Protein AF-A0A060BU99-F1 (afdb_monomer_lite)

Radius of gyration: 13.22 Å; chains: 1; bounding box: 29×26×36 Å

Sequence (83 aa):
MGGYGALKLGLCGDGRFSRVAALSGAVDIARDHDNADPENAAFFRSIFGTDKEATGTFDDLMTAAETLSAEKRPKVYMWCGTE

Structure (mmCIF, N/CA/C/O backbone):
data_AF-A0A060BU99-F1
#
_entry.id   AF-A0A060BU99-F1
#
loop_
_atom_site.group_PDB
_atom_site.id
_atom_site.type_symbol
_atom_site.label_atom_id
_atom_site.label_alt_id
_atom_site.label_comp_id
_atom_site.label_asym_id
_atom_site.label_entity_id
_atom_site.label_seq_id
_atom_site.pdbx_PDB_ins_code
_atom_site.Cartn_x
_atom_site.Cartn_y
_atom_site.Cartn_z
_atom_site.occupancy
_atom_site.B_iso_or_equiv
_atom_site.auth_seq_id
_atom_site.auth_comp_id
_atom_site.auth_asym_id
_atom_site.auth_atom_id
_atom_site.pdbx_PDB_model_num
ATOM 1 N N . MET A 1 1 ? -4.613 -0.101 -10.308 1.00 80.94 1 MET A N 1
ATOM 2 C CA . MET A 1 1 ? -4.084 0.505 -9.059 1.00 80.94 1 MET A CA 1
ATOM 3 C C . MET A 1 1 ? -5.128 0.889 -7.995 1.00 80.94 1 MET A C 1
ATOM 5 O O . MET A 1 1 ? -4.728 1.334 -6.926 1.00 80.94 1 MET A O 1
ATOM 9 N N . GLY A 1 2 ? -6.442 0.696 -8.193 1.00 93.69 2 GLY A N 1
ATOM 10 C CA . GLY A 1 2 ? -7.438 1.089 -7.175 1.00 93.69 2 GLY A CA 1
ATOM 11 C C . GLY A 1 2 ? -7.262 0.402 -5.810 1.00 93.69 2 GLY A C 1
ATOM 12 O O . GLY A 1 2 ? -7.390 1.056 -4.780 1.00 93.69 2 GLY A O 1
ATOM 13 N N . GLY A 1 3 ? -6.891 -0.886 -5.797 1.00 96.06 3 GLY A N 1
ATOM 14 C CA . GLY A 1 3 ? -6.657 -1.636 -4.556 1.00 96.06 3 GLY A CA 1
ATOM 15 C C . GLY A 1 3 ? -5.506 -1.091 -3.701 1.00 96.06 3 GLY A C 1
ATOM 16 O O . GLY A 1 3 ? -5.670 -0.963 -2.491 1.00 96.06 3 GLY A O 1
ATOM 17 N N . TYR A 1 4 ? -4.391 -0.690 -4.327 1.00 95.62 4 TYR A N 1
ATOM 18 C CA . TYR A 1 4 ? -3.271 -0.029 -3.639 1.00 95.62 4 TYR A CA 1
ATOM 19 C C . TYR A 1 4 ? -3.732 1.259 -2.953 1.00 95.62 4 TYR A C 1
ATOM 21 O O . TYR A 1 4 ? -3.550 1.437 -1.752 1.00 95.62 4 TYR A O 1
ATOM 29 N N . GLY A 1 5 ? -4.404 2.136 -3.707 1.00 96.12 5 GLY A N 1
ATOM 30 C CA . GLY A 1 5 ? -4.890 3.411 -3.183 1.00 96.12 5 GLY A CA 1
ATOM 31 C C . GLY A 1 5 ? -5.902 3.238 -2.050 1.00 96.12 5 GLY A C 1
ATOM 32 O O . GLY A 1 5 ? -5.839 3.967 -1.064 1.00 96.12 5 GLY A O 1
ATOM 33 N N . ALA A 1 6 ? -6.797 2.250 -2.147 1.00 97.19 6 ALA A N 1
ATOM 34 C CA . ALA A 1 6 ? -7.751 1.938 -1.085 1.00 97.19 6 ALA A CA 1
ATOM 35 C C . ALA A 1 6 ? -7.042 1.520 0.213 1.00 97.19 6 ALA A C 1
ATOM 37 O O . ALA A 1 6 ? -7.386 2.018 1.284 1.00 97.19 6 ALA A O 1
ATOM 38 N N . LEU A 1 7 ? -6.026 0.657 0.121 1.00 97.06 7 LEU A N 1
ATOM 39 C CA . LEU A 1 7 ? -5.221 0.261 1.277 1.00 97.06 7 LEU A CA 1
ATOM 40 C C . LEU A 1 7 ? -4.434 1.442 1.839 1.00 97.06 7 LEU A C 1
ATOM 42 O O . LEU A 1 7 ? -4.497 1.676 3.041 1.00 97.06 7 LEU A O 1
ATOM 46 N N . LYS A 1 8 ? -3.787 2.244 0.988 1.00 95.88 8 LYS A N 1
ATOM 47 C CA . LYS A 1 8 ? -3.055 3.446 1.406 1.00 95.88 8 LYS A CA 1
ATOM 48 C C . LYS A 1 8 ? -3.953 4.429 2.156 1.00 95.88 8 LYS A C 1
ATOM 50 O O . LYS A 1 8 ? -3.591 4.920 3.220 1.00 95.88 8 LYS A O 1
ATOM 55 N N . LEU A 1 9 ? -5.154 4.688 1.638 1.00 96.00 9 LEU A N 1
ATOM 56 C CA . LEU A 1 9 ? -6.140 5.541 2.301 1.00 96.00 9 LEU A CA 1
ATOM 57 C C . LEU A 1 9 ? -6.604 4.958 3.636 1.00 96.00 9 LEU A C 1
ATOM 59 O O . LEU A 1 9 ? -6.800 5.714 4.578 1.00 96.00 9 LEU A O 1
ATOM 63 N N . GLY A 1 10 ? -6.780 3.641 3.739 1.00 96.69 10 GLY A N 1
ATOM 64 C CA . GLY A 1 10 ? -7.154 2.990 4.994 1.00 96.69 10 GLY A CA 1
ATOM 65 C C . GLY A 1 10 ? -6.050 3.041 6.045 1.00 96.69 10 GLY A C 1
ATOM 66 O O . GLY A 1 10 ? -6.310 3.399 7.190 1.00 96.69 10 GLY A O 1
ATOM 67 N N . LEU A 1 11 ? -4.824 2.698 5.649 1.00 95.81 11 LEU A N 1
ATOM 68 C CA . LEU A 1 11 ? -3.688 2.554 6.555 1.00 95.81 11 LEU A CA 1
ATOM 69 C C . LEU A 1 11 ? -3.104 3.907 6.971 1.00 95.81 11 LEU A C 1
ATOM 71 O O . LEU A 1 11 ? -2.810 4.128 8.141 1.00 95.81 11 LEU A O 1
ATOM 75 N N . CYS A 1 12 ? -3.016 4.846 6.032 1.00 94.12 12 CYS A N 1
ATOM 76 C CA . CYS A 1 12 ? -2.440 6.170 6.257 1.00 94.12 12 CYS A CA 1
ATOM 77 C C . CYS A 1 12 ? -3.513 7.256 6.473 1.00 94.12 12 CYS A C 1
ATOM 79 O O . CYS A 1 12 ? -3.221 8.451 6.547 1.00 94.12 12 CYS A O 1
ATOM 81 N N . GLY A 1 13 ? -4.786 6.858 6.546 1.00 93.50 13 GLY A N 1
ATOM 82 C CA . GLY A 1 13 ? -5.936 7.754 6.642 1.00 93.50 13 GLY A CA 1
ATOM 83 C C . GLY A 1 13 ? -6.263 8.255 8.039 1.00 93.50 13 GLY A C 1
ATOM 84 O O . GLY A 1 13 ? -7.286 8.917 8.180 1.00 93.50 13 GLY A O 1
ATOM 85 N N . ASP A 1 14 ? -5.459 7.946 9.054 1.00 92.50 14 ASP A N 1
ATOM 86 C CA . ASP A 1 14 ? -5.700 8.337 10.450 1.00 92.50 14 ASP A CA 1
ATOM 87 C C . ASP A 1 14 ? -7.097 7.932 10.973 1.00 92.50 14 ASP A C 1
ATOM 89 O O . ASP A 1 14 ? -7.796 8.698 11.628 1.00 92.50 14 ASP A O 1
ATOM 93 N N . GLY A 1 15 ? -7.556 6.727 10.618 1.00 93.25 15 GLY A N 1
ATOM 94 C CA . GLY A 1 15 ? -8.864 6.208 11.041 1.00 93.25 15 GLY A CA 1
ATOM 95 C C . GLY A 1 15 ? -10.078 6.789 10.300 1.00 93.25 15 GLY A C 1
ATOM 96 O O . GLY A 1 15 ? -11.212 6.465 10.649 1.00 93.25 15 GLY A O 1
ATOM 97 N N . ARG A 1 16 ? -9.884 7.597 9.243 1.00 96.19 16 ARG A N 1
ATOM 98 C CA . ARG A 1 16 ? -10.984 8.132 8.406 1.00 96.19 16 ARG A CA 1
ATOM 99 C C . ARG A 1 16 ? -11.837 7.048 7.741 1.00 96.19 16 ARG A C 1
ATOM 101 O O . ARG A 1 16 ? -13.012 7.277 7.464 1.00 96.19 16 ARG A O 1
ATOM 108 N N . PHE A 1 17 ? -11.257 5.880 7.477 1.00 97.06 17 PHE A N 1
ATOM 109 C CA . PHE A 1 17 ? -11.935 4.761 6.833 1.00 97.06 17 PHE A CA 1
ATOM 110 C C . PHE A 1 17 ? -12.022 3.586 7.802 1.00 97.06 17 PHE A C 1
ATOM 112 O O . PHE A 1 17 ? -11.008 3.076 8.259 1.00 97.06 17 PHE A O 1
ATOM 119 N N . SER A 1 18 ? -13.239 3.122 8.091 1.00 96.50 18 SER A N 1
ATOM 120 C CA . SER A 1 18 ? -13.451 1.960 8.970 1.00 96.50 18 SER A CA 1
ATOM 121 C C . SER A 1 18 ? -13.275 0.617 8.253 1.00 96.50 18 SER A C 1
ATOM 123 O O . SER A 1 18 ? -13.103 -0.420 8.899 1.00 96.50 18 SER A O 1
ATOM 125 N N . ARG A 1 19 ? -13.361 0.611 6.917 1.00 98.12 19 ARG A N 1
ATOM 126 C CA . ARG A 1 19 ? -13.248 -0.578 6.068 1.00 98.12 19 ARG A CA 1
ATOM 127 C C . ARG A 1 19 ? -12.628 -0.217 4.728 1.00 98.12 19 ARG A C 1
ATOM 129 O O . ARG A 1 19 ? -12.929 0.847 4.190 1.00 98.12 19 ARG A O 1
ATOM 136 N N . VAL A 1 20 ? -11.839 -1.129 4.178 1.00 98.06 20 VAL A N 1
ATOM 137 C CA . VAL A 1 20 ? -11.250 -1.010 2.841 1.00 98.06 20 VAL A CA 1
ATOM 138 C C . VAL A 1 20 ? -11.288 -2.353 2.123 1.00 98.06 20 VAL A C 1
ATOM 140 O O . VAL A 1 20 ? -11.195 -3.409 2.752 1.00 98.06 20 VAL A O 1
ATOM 143 N N . ALA A 1 21 ? -11.435 -2.306 0.802 1.00 97.94 21 ALA A N 1
ATOM 144 C CA . ALA A 1 21 ? -11.388 -3.478 -0.056 1.00 97.94 21 ALA A CA 1
ATOM 145 C C . ALA A 1 21 ? -10.367 -3.256 -1.174 1.00 97.94 21 ALA A C 1
ATOM 147 O O . ALA A 1 21 ? -10.397 -2.222 -1.842 1.00 97.94 21 ALA A O 1
ATOM 148 N N . ALA A 1 22 ? -9.487 -4.231 -1.382 1.00 97.62 22 ALA A N 1
ATOM 149 C CA . ALA A 1 22 ? -8.547 -4.257 -2.491 1.00 97.62 22 ALA A CA 1
ATOM 150 C C . ALA A 1 22 ? -8.841 -5.466 -3.379 1.00 97.62 22 ALA A C 1
ATOM 152 O O . ALA A 1 22 ? -8.757 -6.610 -2.935 1.00 97.62 22 ALA A O 1
ATOM 153 N N . LEU A 1 23 ? -9.194 -5.193 -4.634 1.00 96.06 23 LEU A N 1
ATOM 154 C CA . LEU A 1 23 ? -9.456 -6.203 -5.654 1.00 96.06 23 LEU A CA 1
ATOM 155 C C . LEU A 1 23 ? -8.345 -6.108 -6.699 1.00 96.06 23 LEU A C 1
ATOM 157 O O . LEU A 1 23 ? -8.159 -5.035 -7.280 1.00 96.06 23 LEU A O 1
ATOM 161 N N . SER A 1 24 ? -7.584 -7.190 -6.871 1.00 94.31 24 SER A N 1
ATOM 162 C CA . SER A 1 24 ? -6.422 -7.259 -7.773 1.00 94.31 24 SER A CA 1
ATOM 163 C C . SER A 1 24 ? -5.454 -6.081 -7.565 1.00 94.31 24 SER A C 1
ATOM 165 O O . SER A 1 24 ? -5.118 -5.334 -8.486 1.00 94.31 24 SER A O 1
ATOM 167 N N . GLY A 1 25 ? -5.093 -5.834 -6.301 1.00 92.06 25 GLY A N 1
ATOM 168 C CA . GLY A 1 25 ? -4.239 -4.716 -5.903 1.00 92.06 25 GLY A CA 1
ATOM 169 C C . GLY A 1 25 ? -2.747 -5.013 -6.074 1.00 92.06 25 GLY A C 1
ATOM 170 O O . GLY A 1 25 ? -2.280 -6.066 -5.656 1.00 92.06 25 GLY A O 1
ATOM 171 N N . ALA A 1 26 ? -2.003 -4.045 -6.609 1.00 90.81 26 ALA A N 1
ATOM 172 C CA . ALA A 1 26 ? -0.540 -4.004 -6.568 1.00 90.81 26 ALA A CA 1
ATOM 173 C C . ALA A 1 26 ? -0.100 -3.500 -5.181 1.00 90.81 26 ALA A C 1
ATOM 175 O O . ALA A 1 26 ? -0.078 -2.296 -4.947 1.00 90.81 26 ALA A O 1
ATOM 176 N N . VAL A 1 27 ? 0.067 -4.405 -4.211 1.00 91.00 27 VAL A N 1
ATOM 177 C CA . VAL A 1 27 ? 0.191 -4.046 -2.779 1.00 91.00 27 VAL A CA 1
ATOM 178 C C . VAL A 1 27 ? 1.626 -3.972 -2.258 1.00 91.00 27 VAL A C 1
ATOM 180 O O . VAL A 1 27 ? 1.828 -3.529 -1.132 1.00 91.00 27 VAL A O 1
ATOM 183 N N . ASP A 1 28 ? 2.601 -4.394 -3.059 1.00 89.50 28 ASP A N 1
ATOM 184 C CA . ASP A 1 28 ? 4.015 -4.467 -2.690 1.00 89.50 28 ASP A CA 1
ATOM 185 C C . ASP A 1 28 ? 4.841 -3.699 -3.725 1.00 89.50 28 ASP A C 1
ATOM 187 O O . ASP A 1 28 ? 5.352 -4.260 -4.693 1.00 89.50 28 ASP A O 1
ATOM 191 N N . ILE A 1 29 ? 4.901 -2.380 -3.537 1.00 86.19 29 ILE A N 1
ATOM 192 C CA . ILE A 1 29 ? 5.533 -1.473 -4.500 1.00 86.19 29 ILE A CA 1
ATOM 193 C C . ILE A 1 29 ? 7.050 -1.657 -4.591 1.00 86.19 29 ILE A C 1
ATOM 195 O O . ILE A 1 29 ? 7.615 -1.391 -5.649 1.00 86.19 29 ILE A O 1
ATOM 199 N N . ALA A 1 30 ? 7.695 -2.120 -3.515 1.00 80.75 30 ALA A N 1
ATOM 200 C CA . ALA A 1 30 ? 9.126 -2.403 -3.493 1.00 80.75 30 ALA A CA 1
ATOM 201 C C . ALA A 1 30 ? 9.429 -3.561 -4.451 1.00 80.75 30 ALA A C 1
ATOM 203 O O . ALA A 1 30 ? 10.201 -3.440 -5.404 1.00 80.75 30 ALA A O 1
ATOM 204 N N . ARG A 1 31 ? 8.676 -4.656 -4.298 1.00 82.38 31 ARG A N 1
ATOM 205 C CA . ARG A 1 31 ? 8.748 -5.803 -5.204 1.00 82.38 31 ARG A CA 1
ATOM 206 C C . ARG A 1 31 ? 8.340 -5.452 -6.636 1.00 82.38 31 ARG A C 1
ATOM 208 O O . ARG A 1 31 ? 8.911 -6.000 -7.580 1.00 82.38 31 ARG A O 1
ATOM 215 N N . ASP A 1 32 ? 7.351 -4.584 -6.824 1.00 84.62 32 ASP A N 1
ATOM 216 C CA . ASP A 1 32 ? 6.918 -4.171 -8.162 1.00 84.62 32 ASP A CA 1
ATOM 217 C C . ASP A 1 32 ? 7.988 -3.310 -8.863 1.00 84.62 32 ASP A C 1
ATOM 219 O O . ASP A 1 32 ? 8.173 -3.444 -10.072 1.00 84.62 32 ASP A O 1
ATOM 223 N N . HIS A 1 33 ? 8.748 -2.494 -8.120 1.00 80.00 33 HIS A N 1
ATOM 224 C CA . HIS A 1 33 ? 9.880 -1.731 -8.654 1.00 80.00 33 HIS A CA 1
ATOM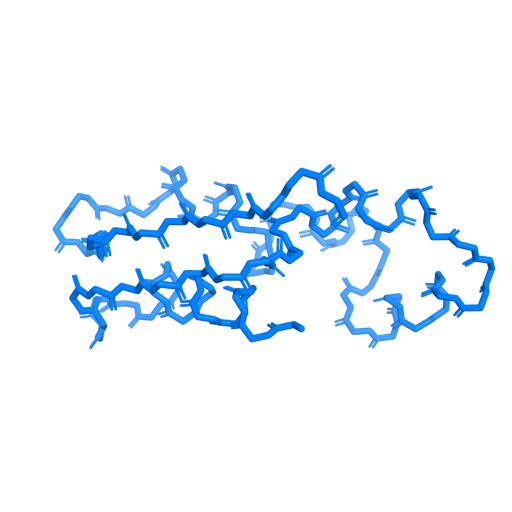 225 C C . HIS A 1 33 ? 11.018 -2.653 -9.131 1.00 80.00 33 HIS A C 1
ATOM 227 O O . HIS A 1 33 ? 11.588 -2.416 -10.196 1.00 80.00 33 HIS A O 1
ATOM 233 N N . ASP A 1 34 ? 11.323 -3.720 -8.388 1.00 80.06 34 ASP A N 1
ATOM 234 C CA . ASP A 1 34 ? 12.378 -4.682 -8.747 1.00 80.06 34 ASP A CA 1
ATOM 235 C C . ASP A 1 34 ? 12.036 -5.554 -9.963 1.00 80.06 34 ASP A C 1
ATOM 237 O O . ASP A 1 34 ? 12.927 -5.960 -10.710 1.00 80.06 34 ASP A O 1
AT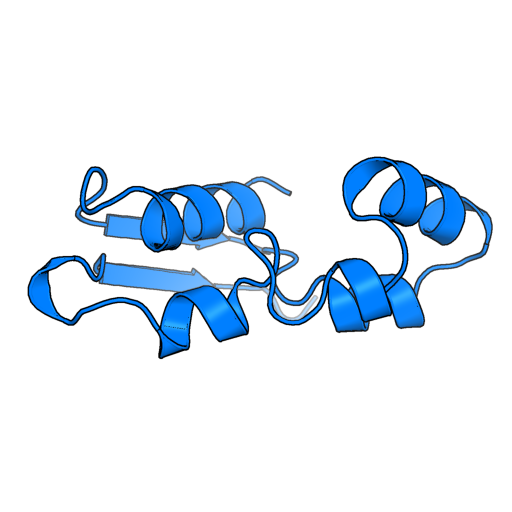OM 241 N N . ASN A 1 35 ? 10.749 -5.840 -10.177 1.00 84.06 35 ASN A N 1
ATOM 242 C CA . ASN A 1 35 ? 10.282 -6.683 -11.282 1.00 84.06 35 ASN A CA 1
ATOM 243 C C . ASN A 1 35 ? 9.875 -5.895 -12.535 1.00 84.06 35 ASN A C 1
ATOM 245 O O . ASN A 1 35 ? 9.480 -6.500 -13.535 1.00 84.06 35 ASN A O 1
ATOM 249 N N . ALA A 1 36 ? 9.932 -4.563 -12.493 1.00 83.56 36 ALA A N 1
ATOM 250 C CA . ALA A 1 36 ? 9.516 -3.724 -13.603 1.00 83.56 36 ALA A CA 1
ATOM 251 C C . ALA A 1 36 ? 10.492 -3.825 -14.787 1.00 83.56 36 ALA A C 1
ATOM 253 O O . ALA A 1 36 ? 11.713 -3.753 -14.631 1.00 83.56 36 ALA A O 1
ATOM 254 N N . ASP A 1 37 ? 9.946 -3.925 -16.001 1.00 88.62 37 ASP A N 1
ATOM 255 C CA . ASP A 1 37 ? 10.729 -3.679 -17.213 1.00 88.62 37 ASP A CA 1
ATOM 256 C C . ASP A 1 37 ? 11.257 -2.225 -17.242 1.00 88.62 37 ASP A C 1
ATOM 258 O O . ASP A 1 37 ? 10.793 -1.378 -16.473 1.00 88.62 37 ASP A O 1
ATOM 262 N N . PRO A 1 38 ? 12.229 -1.886 -18.110 1.00 84.31 38 PRO A N 1
ATOM 263 C CA . PRO A 1 38 ? 12.850 -0.562 -18.096 1.00 84.31 38 PRO A CA 1
ATOM 264 C C . PRO A 1 38 ? 11.879 0.619 -18.272 1.00 84.31 38 PRO A C 1
ATOM 266 O O . PRO A 1 38 ? 12.134 1.695 -17.728 1.00 84.31 38 PRO A O 1
ATOM 269 N N . GLU A 1 39 ? 10.785 0.440 -19.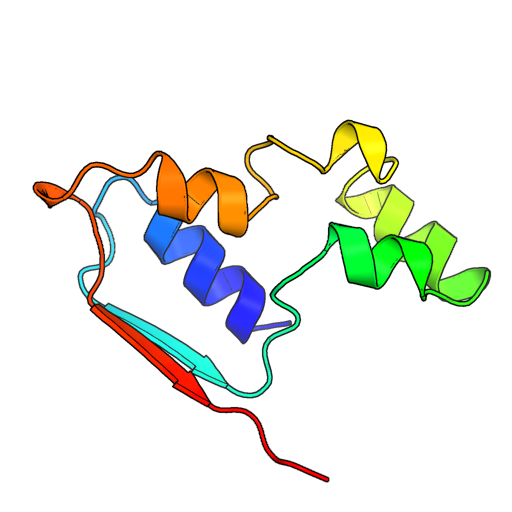017 1.00 81.88 39 GLU A N 1
ATOM 270 C CA . GLU A 1 39 ? 9.781 1.486 -19.242 1.00 81.88 39 GLU A CA 1
ATOM 271 C C . GLU A 1 39 ? 8.931 1.691 -17.981 1.00 81.88 39 GLU A C 1
ATOM 273 O O . GLU A 1 39 ? 8.791 2.812 -17.481 1.00 81.88 39 GLU A O 1
ATOM 278 N N . ASN A 1 40 ? 8.453 0.594 -17.397 1.00 83.56 40 ASN A N 1
ATOM 279 C CA . ASN A 1 40 ? 7.702 0.601 -16.149 1.00 83.56 40 ASN A CA 1
ATOM 280 C C . ASN A 1 40 ? 8.561 1.073 -14.966 1.00 83.56 40 ASN A C 1
ATOM 282 O O . ASN A 1 40 ? 8.074 1.814 -14.114 1.00 83.56 40 ASN A O 1
ATOM 286 N N . ALA A 1 41 ? 9.852 0.744 -14.931 1.00 84.94 41 ALA A N 1
ATOM 287 C CA . ALA A 1 41 ? 10.767 1.176 -13.878 1.00 84.94 41 ALA A CA 1
ATOM 288 C C . ALA A 1 41 ? 10.910 2.706 -13.833 1.00 84.94 41 ALA A C 1
ATOM 290 O O . ALA A 1 41 ? 10.952 3.299 -12.752 1.00 84.94 41 ALA A O 1
ATOM 291 N N . ALA A 1 42 ? 10.944 3.372 -14.994 1.00 88.12 42 ALA A N 1
ATOM 292 C CA . ALA A 1 42 ? 10.961 4.832 -15.061 1.00 88.12 42 ALA A CA 1
ATOM 293 C C . ALA A 1 42 ? 9.647 5.439 -14.540 1.00 88.12 42 ALA A C 1
ATOM 295 O O . ALA A 1 42 ? 9.671 6.426 -13.799 1.00 88.12 42 ALA A O 1
ATOM 296 N N . PHE A 1 43 ? 8.510 4.823 -14.875 1.00 87.56 43 PHE A N 1
ATOM 297 C CA . PHE A 1 43 ? 7.200 5.227 -14.370 1.00 87.56 43 PHE A CA 1
ATOM 298 C C . PHE A 1 43 ? 7.103 5.086 -12.844 1.00 87.56 43 PHE A C 1
ATOM 300 O O . PHE A 1 43 ? 6.809 6.074 -12.167 1.00 87.56 43 PHE A O 1
ATOM 307 N N . PHE A 1 44 ? 7.419 3.914 -12.283 1.00 86.88 44 PH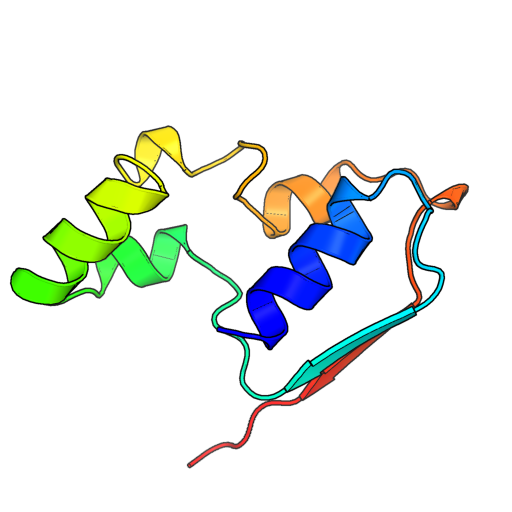E A N 1
ATOM 308 C CA . PHE A 1 44 ? 7.413 3.692 -10.832 1.00 86.88 44 PHE A CA 1
ATOM 309 C C . PHE A 1 44 ? 8.344 4.670 -10.115 1.00 86.88 44 PHE A C 1
ATOM 311 O O . PHE A 1 44 ? 7.935 5.294 -9.136 1.00 86.88 44 PHE A O 1
ATOM 318 N N . ARG A 1 45 ? 9.545 4.900 -10.660 1.00 87.62 45 ARG A N 1
ATOM 319 C CA . ARG A 1 45 ? 10.497 5.864 -10.100 1.00 87.62 45 ARG A CA 1
ATOM 320 C C . ARG A 1 45 ? 9.972 7.295 -10.080 1.00 87.62 45 ARG A C 1
ATOM 322 O O . ARG A 1 45 ? 10.272 8.035 -9.149 1.00 87.62 45 ARG A O 1
ATOM 329 N N . SER A 1 46 ? 9.179 7.692 -11.073 1.00 89.50 46 SER A N 1
ATOM 330 C CA . SER A 1 46 ? 8.580 9.032 -11.107 1.00 89.50 46 SER A CA 1
ATOM 331 C C . SER A 1 46 ? 7.527 9.261 -10.012 1.00 89.50 46 SER A C 1
ATOM 333 O O . SER A 1 46 ? 7.280 10.408 -9.647 1.00 89.50 46 SER A O 1
ATOM 335 N N . ILE A 1 47 ? 6.923 8.188 -9.486 1.00 89.06 47 ILE A N 1
ATOM 336 C CA . ILE A 1 47 ? 5.863 8.245 -8.468 1.00 89.06 47 ILE A CA 1
ATOM 337 C C . ILE A 1 47 ? 6.423 7.994 -7.066 1.00 89.06 47 ILE A C 1
ATOM 339 O O . ILE A 1 47 ? 6.096 8.734 -6.142 1.00 89.06 47 ILE A O 1
ATOM 343 N N . PHE A 1 48 ? 7.250 6.959 -6.911 1.00 88.19 48 PHE A N 1
ATOM 344 C CA . PHE A 1 48 ? 7.693 6.442 -5.612 1.00 88.19 48 PHE A CA 1
ATOM 345 C C . PHE A 1 48 ? 9.175 6.709 -5.315 1.00 88.19 48 PHE A C 1
ATOM 347 O O . PHE A 1 48 ? 9.641 6.404 -4.222 1.00 88.19 48 PHE A O 1
ATOM 354 N N . GLY A 1 49 ? 9.925 7.277 -6.264 1.00 87.00 49 GLY A N 1
ATOM 355 C CA . GLY A 1 49 ? 11.382 7.341 -6.173 1.00 87.00 49 GLY A CA 1
ATOM 356 C C . GLY A 1 49 ? 12.024 5.971 -6.399 1.00 87.00 49 GLY A C 1
ATOM 357 O O . GLY A 1 49 ? 11.456 5.083 -7.030 1.00 87.00 49 GLY A O 1
ATOM 358 N N . THR A 1 50 ? 13.253 5.797 -5.936 1.00 83.06 50 THR A N 1
ATOM 359 C CA . THR A 1 50 ? 13.924 4.492 -5.947 1.00 83.06 50 THR A CA 1
ATOM 360 C C . THR A 1 50 ? 13.298 3.532 -4.937 1.00 83.06 50 THR A C 1
ATOM 362 O O . THR A 1 50 ? 12.731 3.964 -3.942 1.00 83.06 50 THR A O 1
ATOM 365 N N . ASP A 1 51 ? 13.468 2.224 -5.130 1.00 74.31 51 ASP A N 1
ATOM 366 C CA . ASP A 1 51 ? 13.021 1.204 -4.165 1.00 74.31 51 ASP A CA 1
ATOM 367 C C . ASP A 1 51 ? 13.464 1.495 -2.710 1.00 74.31 51 ASP A C 1
ATOM 369 O O . ASP A 1 51 ? 12.669 1.480 -1.765 1.00 74.31 51 ASP A O 1
ATOM 373 N N . LYS A 1 52 ? 14.727 1.905 -2.536 1.00 76.69 52 LYS A N 1
ATOM 374 C CA . LYS A 1 52 ? 15.270 2.326 -1.236 1.00 76.69 52 LYS A CA 1
ATOM 375 C C . LYS A 1 52 ? 14.556 3.552 -0.652 1.00 76.69 52 LYS A C 1
ATOM 377 O O . LYS A 1 52 ? 14.492 3.688 0.566 1.00 76.69 52 LYS A O 1
ATOM 382 N N . GLU A 1 53 ? 14.088 4.462 -1.500 1.00 78.12 53 GLU A N 1
ATOM 383 C CA . GLU A 1 53 ? 13.317 5.640 -1.089 1.00 78.12 53 GLU A CA 1
ATOM 384 C C . GLU A 1 53 ? 11.842 5.315 -0.847 1.00 78.12 53 GLU A C 1
ATOM 386 O O . GLU A 1 53 ? 11.203 6.050 -0.108 1.00 78.12 53 GLU A O 1
ATOM 391 N N . ALA A 1 54 ? 11.306 4.242 -1.430 1.00 77.56 54 ALA A N 1
ATOM 392 C CA . ALA A 1 54 ? 9.922 3.822 -1.247 1.00 77.56 54 ALA A CA 1
ATOM 393 C C . ALA A 1 54 ? 9.732 2.967 0.020 1.00 77.56 54 ALA A C 1
ATOM 395 O O . ALA A 1 54 ? 8.728 3.115 0.722 1.00 77.56 54 ALA A O 1
ATOM 396 N N . THR A 1 55 ? 10.703 2.112 0.349 1.00 80.94 55 THR A N 1
ATOM 397 C CA . THR A 1 55 ? 10.659 1.207 1.511 1.00 80.94 55 THR A CA 1
ATOM 398 C C . THR A 1 55 ? 10.656 1.971 2.839 1.00 80.94 55 THR A C 1
ATOM 400 O O . THR A 1 55 ? 11.444 2.894 3.046 1.00 80.94 55 THR A O 1
ATOM 403 N N . GLY A 1 56 ? 9.791 1.578 3.779 1.00 79.44 56 GLY A N 1
ATOM 404 C CA . GLY A 1 56 ? 9.702 2.211 5.099 1.00 79.44 56 GLY A CA 1
ATOM 405 C C . GLY A 1 56 ? 9.026 3.585 5.104 1.00 79.44 56 GLY A C 1
ATOM 406 O O . GLY A 1 56 ? 9.059 4.282 6.120 1.00 79.44 56 GLY A O 1
ATOM 407 N N . THR A 1 57 ? 8.436 4.005 3.983 1.00 82.31 57 THR A N 1
ATOM 408 C CA . THR A 1 57 ? 7.822 5.331 3.837 1.00 82.31 57 THR A CA 1
ATOM 409 C C . THR A 1 57 ? 6.298 5.292 3.874 1.00 82.31 57 THR A C 1
ATOM 411 O O . THR A 1 57 ? 5.674 4.259 4.087 1.00 82.31 57 THR A O 1
ATOM 414 N N . PHE A 1 58 ? 5.681 6.453 3.645 1.00 83.88 58 PHE A N 1
ATOM 415 C CA . PHE A 1 58 ? 4.233 6.613 3.528 1.00 83.88 58 PHE A CA 1
ATOM 416 C C . PHE A 1 58 ? 3.603 5.787 2.388 1.00 83.88 58 PHE A C 1
ATOM 418 O O . PHE A 1 58 ? 2.394 5.539 2.404 1.00 83.88 58 PHE A O 1
ATOM 425 N N . ASP A 1 59 ? 4.398 5.397 1.392 1.00 89.62 59 ASP A N 1
ATOM 426 C CA . ASP A 1 59 ? 3.966 4.607 0.239 1.00 89.62 59 ASP A CA 1
ATOM 427 C C . ASP A 1 59 ? 4.113 3.091 0.452 1.00 89.62 59 ASP A C 1
ATOM 429 O O . ASP A 1 59 ? 3.478 2.307 -0.261 1.00 89.62 59 ASP A O 1
ATOM 433 N N . ASP A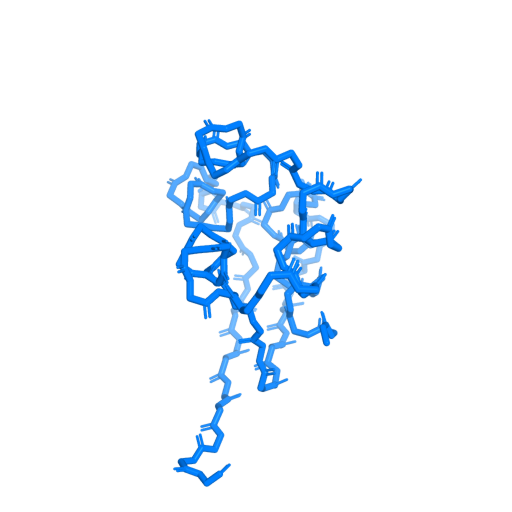 1 60 ? 4.879 2.680 1.462 1.00 91.75 60 ASP A N 1
ATOM 434 C CA . ASP A 1 60 ? 5.056 1.285 1.850 1.00 91.75 60 ASP A CA 1
ATOM 435 C C . ASP A 1 60 ? 3.882 0.812 2.721 1.00 91.75 60 ASP A C 1
ATOM 437 O O . ASP A 1 60 ? 3.774 1.110 3.916 1.00 91.75 60 ASP A O 1
ATOM 441 N N . LEU A 1 61 ? 2.985 0.039 2.105 1.00 94.06 61 LEU A N 1
ATOM 442 C CA . LEU A 1 61 ? 1.799 -0.493 2.772 1.00 94.06 61 LEU A CA 1
ATOM 443 C C . LEU A 1 61 ? 2.129 -1.513 3.868 1.00 94.06 61 LEU A C 1
ATOM 445 O O . LEU A 1 61 ? 1.336 -1.644 4.802 1.00 94.06 61 LEU A O 1
ATOM 449 N N . MET A 1 62 ? 3.261 -2.218 3.781 1.00 92.06 62 MET A N 1
ATOM 450 C CA . MET A 1 62 ? 3.668 -3.190 4.799 1.00 92.06 62 MET A CA 1
ATOM 451 C C . MET A 1 62 ? 4.075 -2.451 6.069 1.00 92.06 62 MET A C 1
ATOM 453 O O . MET A 1 62 ? 3.496 -2.683 7.133 1.00 92.06 62 MET A O 1
ATOM 457 N N . THR A 1 63 ? 4.959 -1.461 5.934 1.00 92.56 63 THR A N 1
ATOM 458 C CA . THR A 1 63 ? 5.348 -0.586 7.049 1.00 92.56 63 THR A CA 1
ATOM 459 C C . THR A 1 63 ? 4.137 0.146 7.633 1.00 92.56 63 THR A C 1
ATOM 461 O O . THR A 1 63 ? 3.976 0.222 8.857 1.00 92.56 63 THR A O 1
ATOM 464 N N . ALA A 1 64 ? 3.228 0.646 6.790 1.00 93.69 64 ALA A N 1
ATOM 465 C CA . ALA A 1 64 ? 2.003 1.294 7.257 1.00 93.69 64 ALA A CA 1
ATOM 466 C C . ALA A 1 64 ? 1.104 0.333 8.059 1.00 93.69 64 ALA A C 1
ATOM 468 O O . ALA A 1 64 ? 0.554 0.719 9.089 1.00 93.69 64 ALA A O 1
ATOM 469 N N . ALA A 1 65 ? 0.968 -0.927 7.634 1.00 93.81 65 ALA A N 1
ATOM 470 C CA . ALA A 1 65 ? 0.171 -1.926 8.345 1.00 93.81 65 ALA A CA 1
ATOM 471 C C . ALA A 1 65 ? 0.777 -2.323 9.703 1.00 93.81 65 ALA A C 1
ATOM 473 O O . ALA A 1 65 ? 0.036 -2.496 10.676 1.00 93.81 65 ALA A O 1
ATOM 474 N N . GLU A 1 66 ? 2.104 -2.439 9.787 1.00 93.12 66 GLU A N 1
ATOM 475 C CA . GLU A 1 66 ? 2.820 -2.794 11.019 1.00 93.12 66 GLU A CA 1
ATOM 476 C C . GLU A 1 66 ? 2.767 -1.679 12.069 1.00 93.12 66 GLU A C 1
ATOM 478 O O . GLU A 1 66 ? 2.556 -1.941 13.256 1.00 93.12 66 GLU A O 1
ATOM 483 N N . THR A 1 67 ? 2.908 -0.428 11.631 1.00 92.00 67 THR A N 1
ATOM 484 C CA . THR A 1 67 ? 2.999 0.742 12.517 1.00 92.00 67 THR A CA 1
ATOM 485 C C . THR A 1 67 ? 1.640 1.306 12.939 1.00 92.00 67 THR A C 1
ATOM 487 O O . THR A 1 67 ? 1.555 2.034 13.932 1.00 92.00 67 THR A O 1
ATOM 490 N N . LEU A 1 68 ? 0.554 0.963 12.236 1.00 93.94 68 LEU A N 1
ATOM 491 C CA . LEU A 1 68 ? -0.779 1.483 12.535 1.00 93.94 68 LEU A CA 1
ATOM 492 C C . LEU A 1 68 ? -1.313 0.966 13.878 1.00 93.94 68 LEU A C 1
ATOM 494 O O . LEU A 1 68 ? -1.383 -0.245 14.124 1.00 93.94 68 LEU A O 1
ATOM 498 N N . SER A 1 69 ? -1.775 1.889 14.727 1.00 95.06 69 SER A N 1
ATOM 499 C CA . SER A 1 69 ? -2.379 1.558 16.019 1.00 95.06 69 SER A CA 1
ATOM 500 C C . SER A 1 69 ? -3.692 0.787 15.857 1.00 95.06 69 SER A C 1
ATOM 502 O O . SER A 1 69 ? -4.477 1.051 14.946 1.00 95.06 69 SER A O 1
ATOM 504 N N . ALA A 1 70 ? -3.961 -0.153 16.768 1.00 93.38 70 ALA A N 1
ATOM 505 C CA . ALA A 1 70 ? -5.122 -1.045 16.682 1.00 93.38 70 ALA A CA 1
ATOM 506 C C . ALA A 1 70 ? -6.467 -0.302 16.576 1.00 93.38 70 ALA A C 1
ATOM 508 O O . ALA A 1 70 ? -7.348 -0.733 15.838 1.00 93.38 70 ALA A O 1
ATOM 509 N N . GLU A 1 71 ? -6.601 0.834 17.260 1.00 94.94 71 GLU A N 1
ATOM 510 C CA . GLU A 1 71 ? -7.804 1.679 17.261 1.00 94.94 71 GLU A CA 1
ATOM 511 C C . GLU A 1 71 ? -8.111 2.303 15.894 1.00 94.94 71 GLU A C 1
ATOM 513 O O . GLU A 1 71 ? -9.267 2.579 15.583 1.00 94.94 71 GLU A O 1
ATOM 518 N N . LYS A 1 72 ? -7.079 2.516 15.069 1.00 94.88 72 LYS A N 1
ATOM 519 C CA . LYS A 1 72 ? -7.183 3.163 13.756 1.00 94.88 72 LYS A CA 1
ATOM 520 C C . LYS A 1 72 ? -7.185 2.162 12.599 1.00 94.88 72 LYS A C 1
ATOM 522 O O . LYS A 1 72 ? -7.314 2.577 11.450 1.00 94.88 72 LYS A O 1
ATOM 527 N N . ARG A 1 73 ? -7.044 0.858 12.876 1.00 95.25 73 ARG A N 1
ATOM 528 C CA . ARG A 1 73 ? -6.982 -0.182 11.839 1.00 95.25 73 ARG A CA 1
ATOM 529 C C . ARG A 1 73 ? -8.345 -0.371 11.162 1.00 95.25 73 ARG A C 1
ATOM 531 O O . ARG A 1 73 ? -9.308 -0.746 11.836 1.00 95.25 73 ARG A O 1
ATOM 538 N N . PRO A 1 74 ? -8.445 -0.191 9.832 1.00 97.19 74 PRO A N 1
ATOM 539 C CA . PRO A 1 74 ? -9.655 -0.546 9.105 1.00 97.19 74 PRO A CA 1
ATOM 540 C C . PRO A 1 74 ? -9.831 -2.068 9.068 1.00 97.19 74 PRO A C 1
ATOM 542 O O . PRO A 1 74 ? -8.860 -2.826 9.089 1.00 97.19 74 PRO A O 1
ATOM 545 N N . LYS A 1 75 ? -11.070 -2.542 8.906 1.00 98.00 75 LYS A N 1
ATOM 546 C CA . LYS A 1 75 ? -11.284 -3.924 8.450 1.00 98.00 75 LYS A CA 1
ATOM 547 C C . LYS A 1 75 ? -10.906 -4.024 6.975 1.00 98.00 75 LYS A C 1
ATOM 549 O O . LYS A 1 75 ? -11.415 -3.256 6.159 1.00 98.00 75 LYS A O 1
ATOM 554 N N . VAL A 1 76 ? -10.047 -4.979 6.646 1.00 97.50 76 VAL A N 1
ATOM 555 C CA . VAL A 1 76 ? -9.506 -5.150 5.296 1.00 97.50 76 VAL A CA 1
ATOM 556 C C . VAL A 1 76 ? -10.113 -6.390 4.643 1.00 97.50 76 VAL A C 1
ATOM 558 O O . VAL A 1 76 ? -10.130 -7.463 5.243 1.00 97.50 76 VAL A O 1
ATOM 561 N N . TYR A 1 77 ? -10.585 -6.244 3.406 1.00 97.94 77 TYR A N 1
ATOM 562 C CA . TYR A 1 77 ? -10.860 -7.357 2.498 1.00 97.94 77 TYR A CA 1
ATOM 563 C C . TYR A 1 77 ? -9.894 -7.284 1.315 1.00 97.94 77 TYR A C 1
ATOM 565 O O . TYR A 1 77 ? -9.827 -6.260 0.636 1.00 97.94 77 TYR A O 1
ATOM 573 N N . MET A 1 78 ? -9.148 -8.356 1.059 1.00 96.81 78 MET A N 1
ATOM 574 C CA . MET A 1 78 ? -8.277 -8.460 -0.112 1.00 96.81 78 MET A CA 1
ATOM 575 C C . MET A 1 78 ? -8.664 -9.687 -0.915 1.00 96.81 78 MET A C 1
ATOM 577 O O . MET A 1 78 ? -8.869 -10.761 -0.350 1.00 96.81 78 MET A O 1
ATOM 581 N N . TRP A 1 79 ? -8.746 -9.525 -2.230 1.00 96.75 79 TRP A N 1
ATOM 582 C CA . TRP A 1 79 ? -8.990 -10.627 -3.144 1.00 96.75 79 TRP A CA 1
ATOM 583 C C . TRP A 1 79 ? -8.247 -10.402 -4.457 1.00 96.75 79 TRP A C 1
ATOM 585 O O . TRP A 1 79 ? -8.233 -9.293 -4.993 1.00 96.75 79 TRP A O 1
ATOM 595 N N . CYS A 1 80 ? -7.624 -11.458 -4.964 1.00 95.44 80 CYS A N 1
ATOM 596 C CA . CYS A 1 80 ? -6.931 -11.472 -6.242 1.00 95.44 80 CYS A CA 1
ATOM 597 C C . CYS A 1 80 ? -7.229 -12.804 -6.926 1.00 95.44 80 CYS A C 1
ATOM 599 O O . CYS A 1 80 ? -7.248 -13.840 -6.257 1.00 95.44 80 CYS A O 1
ATOM 601 N N . GLY A 1 81 ? -7.483 -12.753 -8.232 1.00 93.62 81 GLY A N 1
ATOM 602 C CA . GLY A 1 81 ? -7.599 -13.952 -9.056 1.00 93.62 81 GLY A CA 1
ATOM 603 C C . GLY A 1 81 ? -6.270 -14.697 -9.155 1.00 93.62 81 GLY A C 1
ATOM 604 O O . GLY A 1 81 ? -5.224 -14.185 -8.742 1.00 93.62 81 GLY A O 1
ATOM 605 N N . THR A 1 82 ? -6.333 -15.907 -9.696 1.00 93.38 82 THR A N 1
ATOM 606 C CA . THR A 1 82 ? -5.162 -16.749 -9.971 1.00 93.38 82 THR A CA 1
ATOM 607 C C . THR A 1 82 ? -4.726 -16.697 -11.437 1.00 93.38 82 THR A C 1
ATOM 609 O O . THR A 1 82 ? -3.703 -17.286 -11.780 1.00 93.38 82 THR A O 1
ATOM 612 N N . GLU A 1 83 ? -5.491 -15.991 -12.274 1.00 83.69 83 GLU A N 1
ATOM 613 C CA . GLU A 1 83 ? -5.375 -15.879 -13.732 1.00 83.69 83 GLU A CA 1
ATOM 614 C C . GLU A 1 83 ? -4.986 -14.475 -14.206 1.00 83.69 83 GLU A C 1
ATOM 616 O O . GLU A 1 83 ? -5.467 -13.479 -13.610 1.00 83.69 83 GLU A O 1
#

InterPro domains:
  IPR029058 Alpha/Beta hydrolase fold [G3DSA:3.40.50.1820] (1-83)
  IPR029058 Alpha/Beta hydrolase fold [SSF53474] (1-83)

Foldseek 3Di:
DVLLVQLLCQLVVQLPAQEGEHEQDPQALLVVCVPDDPVVVVVSCVPQNHSVSNPCDSSRSVNSVVPGDPVSHHHYHYDYDPD

pLDDT: mean 90.42, std 6.28, range [74.31, 98.12]

Organism: NCBI:txid173262

Secondary structure (DSSP, 8-state):
-HHHHHHHHHHSSTT--SEEEEES----HHHHHHH--HHHHH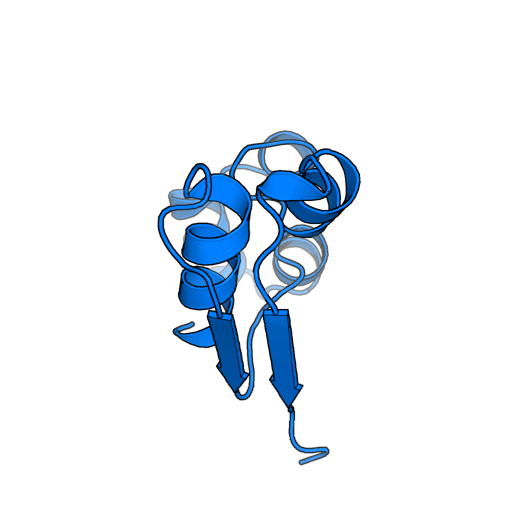HHHHHH-SHHHHTTSTT-HHHHHHHS-GGGPPEEEEE----